Protein AF-A0A946CBT0-F1 (afdb_monomer)

pLDDT: mean 80.6, std 10.46, range [55.69, 95.06]

Solvent-accessible surface area (backbone atoms only — not comparable to full-atom values): 6694 Å² total; per-residue (Å²): 108,39,62,38,82,92,75,34,36,40,39,38,57,54,97,68,38,85,71,48,78,46,67,63,81,64,91,80,75,78,63,93,73,85,71,99,71,83,90,78,84,85,81,94,74,88,79,91,81,96,76,90,84,78,89,87,80,86,72,98,62,72,68,52,63,90,67,50,86,67,87,66,82,63,76,70,70,51,70,65,58,52,52,50,51,52,51,51,54,55,56,59,73,74,106

Secondary structure (DSSP, 8-state):
-EEETTTTEEEEEETTEEEEEEEPP-SSSS--PPPS-----S-SSSS------------SS---GGGS-------PPPHHHHHHHHHHHHHHHT-

Structure (mmCIF, N/CA/C/O backbone):
data_AF-A0A946CBT0-F1
#
_entry.id   AF-A0A946CBT0-F1
#
loop_
_atom_site.group_PDB
_atom_site.id
_atom_site.type_symbol
_atom_site.label_atom_id
_atom_site.label_alt_id
_atom_site.label_comp_id
_atom_site.label_asym_id
_atom_site.label_entity_id
_atom_site.label_seq_id
_atom_site.pdbx_PDB_ins_code
_atom_site.Cartn_x
_atom_site.Cartn_y
_atom_site.Cartn_z
_atom_site.occupancy
_atom_site.B_iso_or_equiv
_atom_site.auth_seq_id
_atom_site.auth_comp_id
_atom_site.auth_asym_id
_atom_site.auth_atom_id
_atom_site.pdbx_PDB_model_num
ATOM 1 N N . MET A 1 1 ? 1.793 -0.594 0.113 1.00 89.31 1 MET A N 1
ATOM 2 C CA . MET A 1 1 ? 2.788 -0.528 -0.983 1.00 89.31 1 MET A CA 1
ATOM 3 C C . MET A 1 1 ? 2.070 -0.724 -2.307 1.00 89.31 1 MET A C 1
ATOM 5 O O . MET A 1 1 ? 1.038 -1.387 -2.303 1.00 89.31 1 MET A O 1
ATOM 9 N N . THR A 1 2 ? 2.598 -0.193 -3.403 1.00 92.50 2 THR A N 1
ATOM 10 C CA . THR A 1 2 ? 2.108 -0.439 -4.769 1.00 92.50 2 THR A CA 1
ATOM 11 C C . THR A 1 2 ? 3.283 -0.688 -5.708 1.00 92.50 2 THR A C 1
ATOM 13 O O . THR A 1 2 ? 4.410 -0.289 -5.412 1.00 92.50 2 THR A O 1
ATOM 16 N N . PHE A 1 3 ? 3.018 -1.373 -6.818 1.00 90.81 3 PHE A N 1
ATOM 17 C CA . PHE A 1 3 ? 3.982 -1.602 -7.889 1.00 90.81 3 PHE A CA 1
ATOM 18 C C . PHE A 1 3 ? 3.329 -1.289 -9.235 1.00 90.81 3 PHE A C 1
ATOM 20 O O . PHE A 1 3 ? 2.272 -1.841 -9.538 1.00 90.81 3 PHE A O 1
ATOM 27 N N . ASN A 1 4 ? 3.951 -0.405 -10.016 1.00 90.75 4 ASN A N 1
ATOM 28 C CA . ASN A 1 4 ? 3.555 -0.080 -11.380 1.00 90.75 4 ASN A CA 1
ATOM 29 C C . ASN A 1 4 ? 4.504 -0.775 -12.364 1.00 90.75 4 ASN A C 1
ATOM 31 O O . ASN A 1 4 ? 5.686 -0.444 -12.424 1.00 90.75 4 ASN A O 1
ATOM 35 N N . GLN A 1 5 ? 3.974 -1.718 -13.142 1.00 85.81 5 GLN A N 1
ATOM 36 C CA . GLN A 1 5 ? 4.759 -2.491 -14.104 1.00 85.81 5 GLN A CA 1
ATOM 37 C C . GLN A 1 5 ? 5.237 -1.653 -15.300 1.00 85.81 5 GLN A C 1
ATOM 39 O O . GLN A 1 5 ? 6.331 -1.892 -15.804 1.00 85.81 5 GLN A O 1
ATOM 44 N N . ASP A 1 6 ? 4.471 -0.658 -15.744 1.00 86.69 6 ASP A N 1
ATOM 45 C CA . ASP A 1 6 ? 4.838 0.145 -16.916 1.00 86.69 6 ASP A CA 1
ATOM 46 C C . ASP A 1 6 ? 6.021 1.071 -16.609 1.00 86.69 6 ASP A C 1
ATOM 48 O O . ASP A 1 6 ? 6.921 1.238 -17.430 1.00 86.69 6 ASP A O 1
ATOM 52 N N . SER A 1 7 ? 6.039 1.663 -15.410 1.00 88.69 7 SER A N 1
ATOM 53 C CA . SER A 1 7 ? 7.113 2.563 -14.965 1.00 88.69 7 SER A CA 1
ATOM 54 C C . SER A 1 7 ? 8.190 1.883 -14.121 1.00 88.69 7 SER A C 1
ATOM 56 O O . SER A 1 7 ? 9.171 2.532 -13.757 1.00 88.69 7 SER A O 1
ATOM 58 N N . GLN A 1 8 ? 8.004 0.605 -13.780 1.00 88.06 8 GLN A N 1
ATOM 59 C CA . GLN A 1 8 ? 8.855 -0.150 -12.855 1.00 88.06 8 GLN A CA 1
ATOM 60 C C . GLN A 1 8 ? 8.971 0.503 -11.465 1.00 88.06 8 GLN A C 1
ATOM 62 O O . GLN A 1 8 ? 9.961 0.333 -10.752 1.00 88.06 8 GLN A O 1
ATOM 67 N N . GLU A 1 9 ? 7.962 1.273 -11.060 1.00 91.44 9 GLU A N 1
ATOM 68 C CA . GLU A 1 9 ? 7.977 2.026 -9.809 1.00 91.44 9 GLU A CA 1
ATOM 69 C C . GLU A 1 9 ? 7.362 1.223 -8.658 1.00 91.44 9 GLU A C 1
ATOM 71 O O . GLU A 1 9 ? 6.228 0.752 -8.740 1.00 91.44 9 GLU A O 1
ATOM 76 N N . VAL A 1 10 ? 8.097 1.117 -7.551 1.00 92.31 10 VAL A N 1
ATOM 77 C CA . VAL A 1 10 ? 7.616 0.618 -6.262 1.00 92.31 10 VAL A CA 1
ATOM 78 C C . VAL A 1 10 ? 7.445 1.793 -5.307 1.00 92.31 10 VAL A C 1
ATOM 80 O O . VAL A 1 10 ? 8.407 2.507 -5.005 1.00 92.31 10 VAL A O 1
ATOM 83 N N . SER A 1 11 ? 6.235 1.934 -4.771 1.00 94.19 11 SER A N 1
ATOM 84 C CA . SER A 1 11 ? 5.865 3.003 -3.843 1.00 94.19 11 SER A CA 1
ATOM 85 C C . SER A 1 11 ? 5.454 2.436 -2.484 1.00 94.19 11 SER A C 1
ATOM 87 O O . SER A 1 11 ? 4.619 1.530 -2.371 1.00 94.19 11 SER A O 1
ATOM 89 N N . LEU A 1 12 ? 6.062 2.959 -1.419 1.00 93.31 12 LEU A N 1
ATOM 90 C CA . LEU A 1 12 ? 5.758 2.621 -0.032 1.00 93.31 12 LEU A CA 1
ATOM 91 C C . LEU A 1 12 ? 5.001 3.774 0.618 1.00 93.31 12 LEU A C 1
ATOM 93 O O . LEU A 1 12 ? 5.420 4.926 0.533 1.00 93.31 12 LEU A O 1
ATOM 97 N N . TYR A 1 13 ? 3.932 3.427 1.325 1.00 90.38 13 TYR A N 1
ATOM 98 C CA . TYR A 1 13 ? 3.102 4.366 2.062 1.00 90.38 13 TYR A CA 1
ATOM 99 C C . TYR A 1 13 ? 3.096 3.978 3.538 1.00 90.38 13 TYR A C 1
ATOM 101 O O . TYR A 1 13 ? 2.997 2.787 3.847 1.00 90.38 13 TYR A O 1
ATOM 109 N N . LEU A 1 14 ? 3.208 4.970 4.417 1.00 88.19 14 LEU A N 1
ATOM 110 C CA . LEU A 1 14 ? 3.078 4.850 5.870 1.00 88.19 14 LEU A CA 1
ATOM 111 C C . LEU A 1 14 ? 2.103 5.928 6.330 1.00 88.19 14 LEU A C 1
ATOM 113 O O . LEU A 1 14 ? 2.172 7.048 5.835 1.00 88.19 14 LEU A O 1
ATOM 117 N N . ASP A 1 15 ? 1.173 5.578 7.216 1.00 85.56 15 ASP A N 1
ATOM 118 C CA . ASP A 1 15 ? 0.101 6.481 7.659 1.00 85.56 15 ASP A CA 1
ATOM 119 C C . ASP A 1 15 ? -0.629 7.166 6.489 1.00 85.56 15 ASP A C 1
ATOM 121 O O . ASP A 1 15 ? -0.988 8.337 6.549 1.00 85.56 15 ASP A O 1
ATOM 125 N N . TYR A 1 16 ? -0.840 6.409 5.406 1.00 83.62 16 TYR A N 1
ATOM 126 C CA . TYR A 1 16 ? -1.491 6.851 4.163 1.00 83.62 16 TYR A CA 1
ATOM 127 C C . TYR A 1 16 ? -0.725 7.916 3.363 1.00 83.62 16 TYR A C 1
ATOM 129 O O . TYR A 1 16 ? -1.203 8.357 2.319 1.00 83.62 16 TYR A O 1
ATOM 137 N N . GLU A 1 17 ? 0.489 8.261 3.782 1.00 86.19 17 GLU A N 1
ATOM 138 C CA . GLU A 1 17 ? 1.368 9.215 3.114 1.00 86.19 17 GLU A CA 1
ATOM 139 C C . GLU A 1 17 ? 2.494 8.500 2.367 1.00 86.19 17 GLU A C 1
ATOM 141 O O . GLU A 1 17 ? 2.959 7.426 2.765 1.00 86.19 17 GLU A O 1
ATOM 146 N N . LEU A 1 18 ? 2.943 9.085 1.252 1.00 90.56 18 LEU A N 1
ATOM 147 C CA . LEU A 1 18 ? 4.040 8.526 0.464 1.00 90.56 18 LEU A CA 1
ATOM 148 C C . LEU A 1 18 ? 5.352 8.622 1.255 1.00 90.56 18 LEU A C 1
ATOM 150 O O . LEU A 1 18 ? 5.903 9.704 1.438 1.00 90.56 18 LEU A O 1
ATOM 154 N N . ALA A 1 19 ? 5.873 7.473 1.678 1.00 94.06 19 ALA A N 1
ATOM 155 C CA . ALA A 1 19 ? 7.086 7.384 2.483 1.00 94.06 19 ALA A CA 1
ATOM 156 C C . ALA A 1 19 ? 8.344 7.186 1.626 1.00 94.06 19 ALA A C 1
ATOM 158 O O . ALA A 1 19 ? 9.405 7.726 1.938 1.00 94.06 19 ALA A O 1
ATOM 159 N N . ALA A 1 20 ? 8.251 6.394 0.554 1.00 95.06 20 ALA A N 1
ATOM 160 C CA . ALA A 1 20 ? 9.384 6.138 -0.329 1.00 95.06 20 ALA A CA 1
ATOM 161 C C . ALA A 1 20 ? 8.947 5.719 -1.733 1.00 95.06 20 ALA A C 1
ATOM 163 O O . ALA A 1 20 ? 7.943 5.031 -1.898 1.00 95.06 20 ALA A O 1
ATOM 164 N N . ILE A 1 21 ? 9.778 6.069 -2.716 1.00 94.88 21 ILE A N 1
ATOM 165 C CA . ILE A 1 21 ? 9.694 5.592 -4.098 1.00 94.88 21 ILE A CA 1
ATOM 166 C C . ILE A 1 21 ? 11.032 4.968 -4.497 1.00 94.88 21 ILE A C 1
ATOM 168 O O . ILE A 1 21 ? 12.108 5.466 -4.129 1.00 94.88 21 ILE A O 1
ATOM 172 N N . ARG A 1 22 ? 10.969 3.869 -5.249 1.00 92.88 22 ARG A N 1
ATOM 173 C CA . ARG A 1 22 ? 12.108 3.265 -5.944 1.00 92.88 22 ARG A CA 1
ATOM 174 C C . ARG A 1 22 ? 11.686 2.854 -7.348 1.00 92.88 22 ARG A C 1
ATOM 176 O O . ARG A 1 22 ? 10.672 2.189 -7.503 1.00 92.88 22 ARG A O 1
ATOM 183 N N . THR A 1 23 ? 12.497 3.187 -8.342 1.00 90.62 23 THR A N 1
ATOM 184 C CA . THR A 1 23 ? 12.387 2.599 -9.680 1.00 90.62 23 THR A CA 1
ATOM 185 C C . THR A 1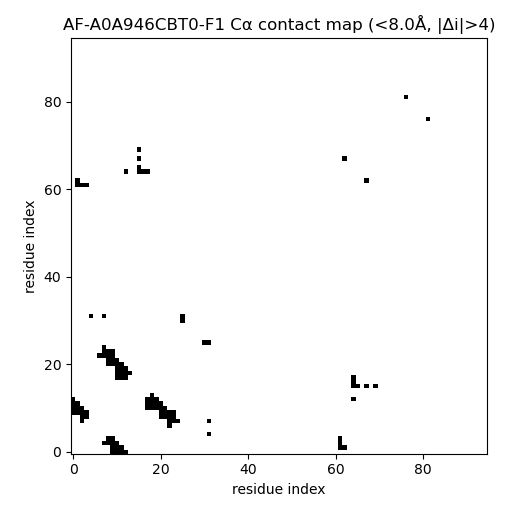 23 ? 13.268 1.362 -9.722 1.00 90.62 23 THR A C 1
ATOM 187 O O . THR A 1 23 ? 14.458 1.440 -9.403 1.00 90.62 23 THR A O 1
ATOM 190 N N . LEU A 1 24 ? 12.685 0.217 -10.061 1.00 86.12 24 LEU A N 1
ATOM 191 C CA . LEU A 1 24 ? 13.447 -0.996 -10.311 1.00 86.12 24 LEU A CA 1
ATOM 192 C C . LEU A 1 24 ? 14.226 -0.792 -11.610 1.00 86.12 24 LEU A C 1
ATOM 194 O O . LEU A 1 24 ? 13.657 -0.444 -12.641 1.00 86.12 24 LEU A O 1
ATOM 198 N N . VAL A 1 25 ? 15.546 -0.947 -11.530 1.00 77.62 25 VAL A N 1
ATOM 199 C CA . VAL A 1 25 ? 16.406 -0.884 -12.708 1.00 77.62 25 VAL A CA 1
ATOM 200 C C . VAL A 1 25 ? 16.472 -2.277 -13.289 1.00 77.62 25 VAL A C 1
ATOM 202 O O . VAL A 1 25 ? 16.975 -3.201 -12.650 1.00 77.62 25 VAL A O 1
ATOM 205 N N . ASP A 1 26 ? 15.975 -2.391 -14.506 1.00 74.00 26 ASP A N 1
ATOM 206 C CA . ASP A 1 26 ? 16.213 -3.539 -15.348 1.00 74.00 26 ASP A CA 1
ATOM 207 C C . ASP A 1 26 ? 17.512 -3.309 -16.131 1.00 74.00 26 ASP A C 1
ATOM 209 O O . ASP A 1 26 ? 17.589 -2.460 -17.016 1.00 74.00 26 ASP A O 1
ATOM 213 N N . THR A 1 27 ? 18.580 -3.996 -15.727 1.00 72.75 27 THR A N 1
ATOM 214 C CA . THR A 1 27 ? 19.903 -3.830 -16.343 1.00 72.75 27 THR A CA 1
ATOM 215 C C . THR A 1 27 ? 20.080 -4.624 -17.634 1.00 72.75 27 THR A C 1
ATOM 217 O O . THR A 1 27 ? 21.068 -4.391 -18.331 1.00 72.75 27 THR A O 1
ATOM 220 N N . ASP A 1 28 ? 19.190 -5.573 -17.931 1.00 79.25 28 ASP A N 1
ATOM 221 C CA . ASP A 1 28 ? 19.282 -6.440 -19.111 1.00 79.25 28 ASP A CA 1
ATOM 222 C C . ASP A 1 28 ? 18.125 -6.258 -20.108 1.00 79.25 28 ASP A C 1
ATOM 224 O O . ASP A 1 28 ? 18.099 -6.946 -21.130 1.00 79.25 28 ASP A O 1
ATOM 228 N N . ASP A 1 29 ? 17.246 -5.277 -19.863 1.00 69.44 29 ASP A N 1
ATOM 229 C CA . ASP A 1 29 ? 16.124 -4.885 -20.732 1.00 69.44 29 ASP A CA 1
ATOM 230 C C . ASP A 1 29 ? 15.117 -6.039 -20.960 1.00 69.44 29 ASP A C 1
ATOM 232 O O . ASP A 1 29 ? 14.364 -6.055 -21.938 1.00 69.44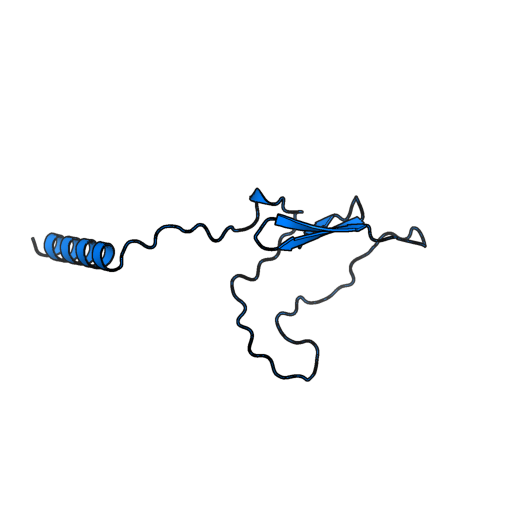 29 ASP A O 1
ATOM 236 N N . SER A 1 30 ? 15.112 -7.045 -20.074 1.00 73.12 30 SER A N 1
ATOM 237 C CA . SER A 1 30 ? 14.229 -8.218 -20.155 1.00 73.12 30 SER A CA 1
ATOM 238 C C . SER A 1 30 ? 12.799 -7.962 -19.660 1.00 73.12 30 SER A C 1
ATOM 240 O O . SER A 1 30 ? 11.899 -8.778 -19.884 1.00 73.12 30 SER A O 1
ATOM 242 N N . GLY A 1 31 ? 12.573 -6.812 -19.033 1.00 70.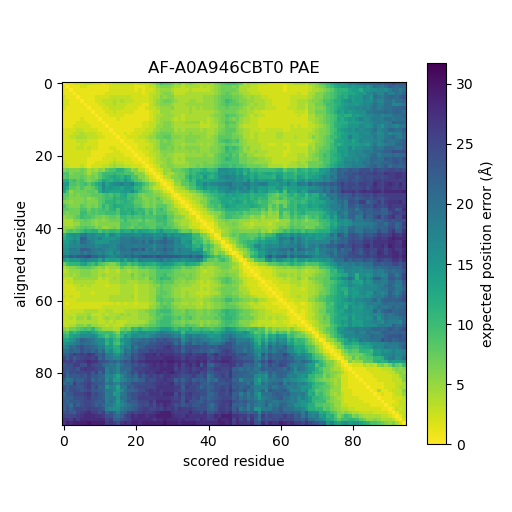31 31 GLY A N 1
ATOM 243 C CA . GLY A 1 31 ? 11.412 -6.474 -18.230 1.00 70.31 31 GLY A CA 1
ATOM 244 C C . GLY A 1 31 ? 11.414 -7.219 -16.893 1.00 70.31 31 GLY A C 1
ATOM 245 O O . GLY A 1 31 ? 11.709 -8.411 -16.809 1.00 70.31 31 GLY A O 1
ATOM 246 N N . TYR A 1 32 ? 10.987 -6.557 -15.813 1.00 72.50 32 TYR A N 1
ATOM 247 C CA . TYR A 1 32 ? 10.694 -7.278 -14.574 1.00 72.50 32 TYR A CA 1
ATOM 248 C C . TYR A 1 32 ? 9.462 -8.173 -14.768 1.00 72.50 32 TYR A C 1
ATOM 250 O O . TYR A 1 32 ? 8.335 -7.687 -14.893 1.00 72.50 32 TYR A O 1
ATOM 258 N N . VAL A 1 33 ? 9.674 -9.489 -14.749 1.00 72.94 33 VAL A N 1
ATOM 259 C CA . VAL A 1 33 ? 8.605 -10.493 -14.709 1.00 72.94 33 VAL A CA 1
ATOM 260 C C . VAL A 1 33 ? 8.492 -11.017 -13.285 1.00 72.94 33 VAL A C 1
ATOM 262 O O . VAL A 1 33 ? 9.423 -11.630 -12.759 1.00 72.94 33 VAL A O 1
ATOM 265 N N . HIS A 1 34 ? 7.344 -10.790 -12.649 1.00 70.12 34 HIS A N 1
ATOM 266 C C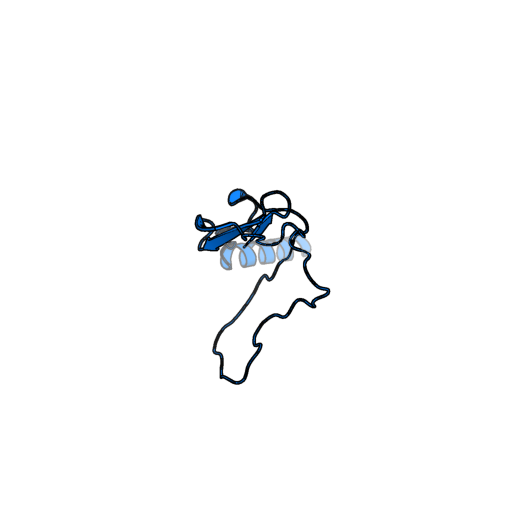A . HIS A 1 34 ? 7.104 -11.339 -11.321 1.00 70.12 34 HIS A CA 1
ATOM 267 C C . HIS A 1 34 ? 7.013 -12.874 -11.420 1.00 70.12 34 HIS A C 1
ATOM 269 O O . HIS A 1 34 ? 6.176 -13.379 -12.171 1.00 70.12 34 HIS A O 1
ATOM 275 N N . PRO A 1 35 ? 7.844 -13.638 -10.688 1.00 75.31 35 PRO A N 1
ATOM 276 C CA . PRO A 1 35 ? 7.771 -15.093 -10.718 1.00 75.31 35 PRO A CA 1
ATOM 277 C C . PRO A 1 35 ? 6.453 -15.578 -10.105 1.00 75.31 35 PRO A C 1
ATOM 279 O O . PRO A 1 35 ? 5.879 -14.904 -9.243 1.00 75.31 35 PRO A O 1
ATOM 282 N N . ASP A 1 36 ? 6.005 -16.775 -10.491 1.00 81.75 36 ASP A N 1
ATOM 283 C CA . ASP A 1 36 ? 4.907 -17.457 -9.801 1.00 81.75 36 ASP A CA 1
ATOM 284 C C . ASP A 1 36 ? 5.286 -17.648 -8.326 1.00 81.75 36 ASP A C 1
ATOM 286 O O . ASP A 1 36 ? 6.120 -18.483 -7.962 1.00 81.75 36 ASP A O 1
ATOM 290 N N . ALA A 1 37 ? 4.688 -16.834 -7.459 1.00 77.00 37 ALA A N 1
ATOM 291 C CA . ALA A 1 37 ? 4.961 -16.831 -6.033 1.00 77.00 37 ALA A CA 1
ATOM 292 C C . ALA A 1 37 ? 3.659 -16.683 -5.246 1.00 77.00 37 ALA A C 1
ATOM 294 O O . ALA A 1 37 ? 2.816 -15.838 -5.536 1.00 77.00 37 ALA A O 1
ATOM 295 N N . GLY A 1 38 ? 3.505 -17.509 -4.211 1.00 81.81 38 GLY A N 1
ATOM 296 C CA . GLY A 1 38 ? 2.394 -17.380 -3.274 1.00 81.81 38 GLY A CA 1
ATOM 297 C C . GLY A 1 38 ? 2.568 -16.169 -2.356 1.00 81.81 38 GLY A C 1
ATOM 298 O O . GLY A 1 38 ? 3.677 -15.884 -1.898 1.00 81.81 38 GLY A O 1
ATOM 299 N N . ILE A 1 39 ? 1.461 -15.501 -2.030 1.00 77.44 39 ILE A N 1
ATOM 300 C CA . ILE A 1 39 ? 1.424 -14.450 -1.007 1.00 77.44 39 ILE A CA 1
ATOM 301 C C . ILE A 1 39 ? 1.541 -15.110 0.369 1.00 77.44 39 ILE A C 1
ATOM 303 O O . ILE A 1 39 ? 0.807 -16.047 0.686 1.00 77.44 39 ILE A O 1
ATOM 307 N N . ARG A 1 40 ? 2.470 -14.628 1.198 1.00 79.19 40 ARG A N 1
ATOM 308 C CA . ARG A 1 40 ? 2.679 -15.124 2.563 1.00 79.19 40 ARG A CA 1
ATOM 309 C C . ARG A 1 40 ? 2.564 -13.968 3.543 1.00 79.19 40 ARG A C 1
ATOM 311 O O . ARG A 1 40 ? 3.267 -12.973 3.401 1.00 79.19 40 ARG A O 1
ATOM 318 N N . PHE A 1 41 ? 1.705 -14.129 4.542 1.00 76.81 41 PHE A N 1
ATOM 319 C CA . PHE A 1 41 ? 1.579 -13.200 5.660 1.00 76.81 41 PHE A CA 1
ATOM 320 C C . PHE A 1 41 ? 2.302 -13.767 6.879 1.00 76.81 41 PHE A C 1
ATOM 322 O O . PHE A 1 41 ? 2.308 -14.978 7.105 1.00 76.81 41 PHE A O 1
ATOM 329 N N . GLY A 1 42 ? 2.919 -12.891 7.667 1.00 73.81 42 GLY A N 1
ATOM 330 C CA . GLY A 1 42 ? 3.709 -13.290 8.823 1.00 73.81 42 GLY A CA 1
ATOM 331 C C . GLY A 1 42 ? 5.150 -13.636 8.452 1.00 73.81 42 GLY A C 1
ATOM 332 O O . GLY A 1 42 ? 5.831 -12.891 7.752 1.00 73.81 42 GLY A O 1
ATOM 333 N N . LYS A 1 43 ? 5.656 -14.739 8.991 1.00 69.88 43 LYS A N 1
ATOM 334 C CA . LYS A 1 43 ? 7.092 -14.980 9.127 1.00 69.88 43 LYS A CA 1
ATOM 335 C C . LYS A 1 43 ? 7.663 -15.850 8.003 1.00 69.88 43 LYS A C 1
ATOM 337 O O . LYS A 1 43 ? 7.164 -16.941 7.752 1.00 69.88 43 LYS A O 1
ATOM 342 N N . SER A 1 44 ? 8.782 -15.426 7.414 1.00 64.38 44 SER A N 1
ATOM 343 C CA . SER A 1 44 ? 9.581 -16.211 6.452 1.00 64.38 44 SER A CA 1
ATOM 344 C C . SER A 1 44 ? 10.858 -16.842 7.049 1.00 64.38 44 SER A C 1
ATOM 346 O O . SER A 1 44 ? 11.672 -17.386 6.308 1.00 64.38 44 SER A O 1
ATOM 348 N N . GLY A 1 45 ? 11.048 -16.790 8.378 1.00 68.38 45 GLY A N 1
ATOM 349 C CA . GLY A 1 45 ? 12.270 -17.210 9.093 1.00 68.38 45 GLY A CA 1
ATOM 350 C C . GLY A 1 45 ? 12.029 -17.793 10.497 1.00 68.38 45 GLY A C 1
ATOM 351 O O . GLY A 1 45 ? 10.932 -18.250 10.783 1.00 68.38 45 GLY A O 1
ATOM 352 N N . GLY A 1 46 ? 13.034 -17.795 11.388 1.00 63.25 46 GLY A N 1
ATOM 353 C CA . GLY A 1 46 ? 13.052 -18.536 12.671 1.00 63.25 46 GLY A CA 1
ATOM 354 C C . GLY A 1 46 ? 12.795 -17.775 13.996 1.00 63.25 46 GLY A C 1
ATOM 355 O O . GLY A 1 46 ? 12.513 -18.439 14.983 1.00 63.25 46 GLY A O 1
ATOM 356 N N . GLY A 1 47 ? 12.728 -16.435 14.050 1.00 72.88 47 GLY A N 1
ATOM 357 C CA . GLY A 1 47 ? 12.563 -15.655 15.313 1.00 72.88 47 GLY A CA 1
ATOM 358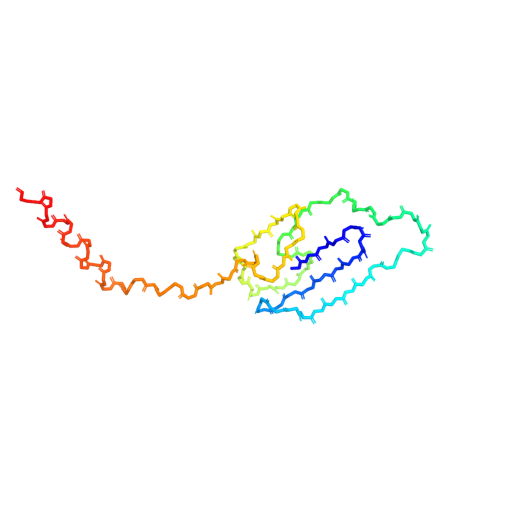 C C . GLY A 1 47 ? 11.163 -15.566 15.977 1.00 72.88 47 GLY A C 1
ATOM 359 O O . GLY A 1 47 ? 10.153 -15.936 15.402 1.00 72.88 47 GLY A O 1
ATOM 360 N N . GLU A 1 48 ? 11.045 -15.071 17.201 1.00 69.44 48 GLU A N 1
ATOM 361 C CA . GLU A 1 48 ? 9.723 -14.841 17.823 1.00 69.44 48 GLU A CA 1
ATOM 362 C C . GLU A 1 48 ? 9.121 -13.497 17.358 1.00 69.44 48 GLU A C 1
ATOM 364 O O . GLU A 1 48 ? 9.869 -12.561 17.076 1.00 69.44 48 GLU A O 1
ATOM 369 N N . TYR A 1 49 ? 7.788 -13.397 17.233 1.00 64.81 49 TYR A N 1
ATOM 370 C CA . TYR A 1 49 ? 7.088 -12.131 16.952 1.00 64.81 49 TYR A CA 1
ATOM 371 C C . TYR A 1 49 ? 5.970 -11.874 17.966 1.00 64.81 49 TYR A C 1
ATOM 373 O O . TYR A 1 49 ? 5.175 -12.766 18.250 1.00 64.81 49 TYR A O 1
ATOM 381 N N . GLU A 1 50 ? 5.858 -10.611 18.385 1.00 70.31 50 GLU A N 1
ATOM 382 C CA . GLU A 1 50 ? 4.708 -10.021 19.085 1.00 70.31 50 GLU A CA 1
ATOM 383 C C . GLU A 1 50 ? 4.013 -8.983 18.178 1.00 70.31 50 GLU A C 1
ATOM 385 O O . GLU A 1 50 ? 3.906 -7.809 18.521 1.00 70.31 50 GLU A O 1
ATOM 390 N N . MET A 1 51 ? 3.600 -9.368 16.963 1.00 71.75 51 MET A N 1
ATOM 391 C CA . MET A 1 51 ? 2.964 -8.432 16.024 1.00 71.75 51 MET A CA 1
ATOM 392 C C . MET A 1 51 ? 1.585 -8.929 15.594 1.00 71.75 51 MET A C 1
ATOM 394 O O . MET A 1 51 ? 1.454 -10.029 15.058 1.00 71.75 51 MET A O 1
ATOM 398 N N . TYR A 1 52 ? 0.568 -8.098 15.815 1.00 79.69 52 TYR A N 1
ATOM 399 C CA . TYR A 1 52 ? -0.779 -8.304 15.293 1.00 79.69 52 TYR A CA 1
ATOM 400 C C . TYR A 1 52 ? -0.889 -7.642 13.921 1.00 79.69 52 TYR A C 1
ATOM 402 O O . TYR A 1 52 ? -0.496 -6.489 13.751 1.00 79.69 52 TYR A O 1
ATOM 410 N N . VAL A 1 53 ? -1.406 -8.385 12.947 1.00 79.50 53 VAL A N 1
ATOM 411 C CA . VAL A 1 53 ? -1.679 -7.898 11.594 1.00 79.50 53 VAL A CA 1
ATOM 412 C C . VAL A 1 53 ? -3.166 -8.073 11.347 1.00 79.50 53 VAL A C 1
ATOM 414 O O . VAL A 1 53 ? -3.699 -9.158 11.571 1.00 79.50 53 VAL A O 1
ATOM 417 N N . ASP A 1 54 ? -3.811 -7.019 10.870 1.00 82.56 54 ASP A N 1
ATOM 418 C CA . ASP A 1 54 ? -5.206 -7.028 10.446 1.00 82.56 54 ASP A CA 1
ATOM 419 C C . ASP A 1 54 ? -5.325 -6.349 9.071 1.00 82.56 54 ASP A C 1
ATOM 421 O O . ASP A 1 54 ? -4.398 -5.674 8.617 1.00 82.56 54 ASP A O 1
ATOM 425 N N . GLU A 1 55 ? -6.446 -6.578 8.391 1.00 85.00 55 GLU A N 1
ATOM 426 C CA . GLU A 1 55 ? -6.853 -5.920 7.146 1.00 85.00 55 GLU A CA 1
ATOM 427 C C . GLU A 1 55 ? -5.877 -6.056 5.963 1.00 85.00 55 GLU A C 1
ATOM 429 O O . GLU A 1 55 ? -5.769 -5.172 5.110 1.00 85.00 55 GLU A O 1
ATOM 434 N N . GLY A 1 56 ? -5.202 -7.204 5.850 1.00 84.00 56 GLY A N 1
ATOM 435 C CA . GLY A 1 56 ? -4.390 -7.532 4.677 1.00 84.00 56 GLY A CA 1
ATOM 436 C C . GLY A 1 56 ? -5.222 -7.534 3.386 1.00 84.00 56 GLY A C 1
ATOM 437 O O . GLY A 1 56 ? -6.167 -8.310 3.244 1.00 84.00 56 GLY A O 1
ATOM 438 N N . ARG A 1 57 ? -4.860 -6.678 2.423 1.00 85.56 57 ARG A N 1
ATOM 439 C CA . ARG A 1 57 ? -5.530 -6.545 1.118 1.00 85.56 57 ARG A CA 1
ATOM 440 C C . ARG A 1 57 ? -4.511 -6.555 -0.015 1.00 85.56 57 ARG A C 1
ATOM 442 O O . ARG A 1 57 ? -3.397 -6.059 0.143 1.00 85.56 57 ARG A O 1
ATOM 449 N N . TYR A 1 58 ? -4.918 -7.082 -1.164 1.00 88.44 58 TYR A N 1
ATOM 450 C CA . TYR A 1 58 ? -4.170 -7.001 -2.416 1.00 88.44 58 TYR A CA 1
ATOM 451 C C . TYR A 1 58 ? -5.095 -6.514 -3.536 1.00 88.44 58 TYR A C 1
ATOM 453 O O . TYR A 1 58 ? -6.314 -6.664 -3.451 1.00 88.44 58 TYR A O 1
ATOM 461 N N . SER A 1 59 ? -4.510 -5.885 -4.550 1.00 89.56 59 SER A N 1
ATOM 462 C CA . SER A 1 59 ? -5.202 -5.242 -5.669 1.00 89.56 59 SER A CA 1
ATOM 463 C C . SER A 1 59 ? -4.442 -5.543 -6.957 1.00 89.56 59 SER A C 1
ATOM 465 O O . SER A 1 59 ? -3.221 -5.684 -6.928 1.00 89.56 59 SER A O 1
ATOM 467 N N . ASP A 1 60 ? -5.167 -5.631 -8.068 1.00 89.94 60 ASP A N 1
ATOM 468 C CA . ASP A 1 6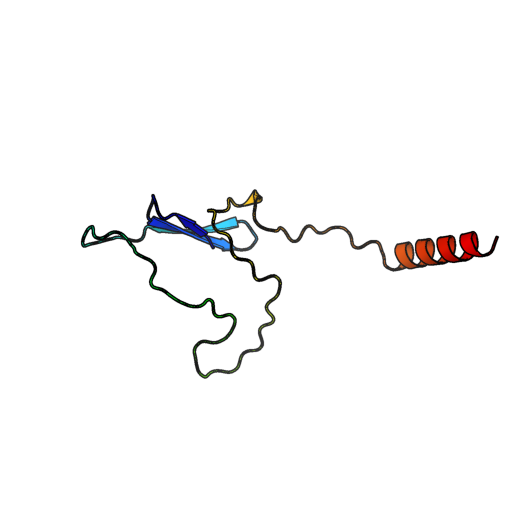0 ? -4.636 -5.734 -9.432 1.00 89.94 60 ASP A CA 1
ATOM 469 C C . ASP A 1 60 ? -4.322 -4.361 -10.054 1.00 89.94 60 ASP A C 1
ATOM 471 O O . ASP A 1 60 ? -3.761 -4.280 -11.142 1.00 89.94 60 ASP A O 1
ATOM 475 N N . ASN A 1 61 ? -4.659 -3.279 -9.351 1.00 91.12 61 ASN A N 1
ATOM 476 C CA . ASN A 1 61 ? -4.429 -1.902 -9.768 1.00 91.12 61 ASN A CA 1
ATOM 477 C C . ASN A 1 61 ? -3.475 -1.165 -8.820 1.00 91.12 61 ASN A C 1
ATOM 479 O O . ASN A 1 61 ? -3.494 -1.382 -7.601 1.00 91.12 61 ASN A O 1
ATOM 483 N N . VAL A 1 62 ? -2.701 -0.229 -9.381 1.00 91.62 62 VAL A N 1
ATOM 484 C CA . VAL A 1 62 ? -1.872 0.721 -8.623 1.00 91.62 62 VAL A CA 1
ATOM 485 C C . VAL A 1 62 ? -2.786 1.698 -7.889 1.00 91.62 62 VAL A C 1
ATOM 487 O O . VAL A 1 62 ? -3.473 2.502 -8.514 1.00 91.62 62 VAL A O 1
ATOM 490 N N . LEU A 1 63 ? -2.788 1.628 -6.559 1.00 90.00 63 LEU A N 1
ATOM 491 C CA . LEU A 1 63 ? -3.599 2.505 -5.720 1.00 90.00 63 LEU A CA 1
ATOM 492 C C . LEU A 1 63 ? -2.920 3.860 -5.500 1.00 90.00 63 LEU A C 1
ATOM 494 O O . LEU A 1 63 ? -1.723 3.934 -5.215 1.00 90.00 63 LEU A O 1
ATOM 498 N N . THR A 1 64 ? -3.701 4.932 -5.566 1.00 82.94 64 THR A N 1
ATOM 499 C CA . THR A 1 64 ? -3.298 6.263 -5.104 1.00 82.94 64 THR A CA 1
ATOM 500 C C . THR A 1 64 ? -3.524 6.407 -3.590 1.00 82.94 64 THR A C 1
ATOM 502 O O . THR A 1 64 ? -4.314 5.654 -3.016 1.00 82.94 64 THR A O 1
ATOM 505 N N . PRO A 1 65 ? -2.887 7.384 -2.910 1.00 81.81 65 PRO A N 1
ATOM 506 C CA . PRO A 1 65 ? -3.015 7.565 -1.457 1.00 81.81 65 PRO A CA 1
ATOM 507 C C . PRO A 1 65 ? -4.458 7.589 -0.930 1.00 81.81 65 PRO A C 1
ATOM 509 O O . PRO A 1 65 ? -4.792 6.939 0.053 1.00 81.81 65 PRO A O 1
ATOM 512 N N . ASN A 1 66 ? -5.345 8.286 -1.638 1.00 82.69 66 ASN A N 1
ATOM 513 C CA . ASN A 1 66 ? -6.767 8.419 -1.309 1.00 82.69 66 ASN A CA 1
ATOM 514 C C . ASN A 1 66 ? -7.612 7.161 -1.586 1.00 82.69 66 ASN A C 1
ATOM 516 O O . ASN A 1 66 ? -8.800 7.155 -1.271 1.00 82.69 66 ASN A O 1
ATOM 520 N N . GLN A 1 67 ? -7.037 6.129 -2.204 1.00 85.12 67 GLN A N 1
ATOM 521 C CA . GLN A 1 67 ? -7.689 4.841 -2.445 1.00 85.12 67 GLN A CA 1
ATOM 522 C C . GLN A 1 67 ? -7.293 3.784 -1.414 1.00 85.12 67 GLN A C 1
ATOM 524 O O . GLN A 1 67 ? -7.914 2.719 -1.373 1.00 85.12 67 GLN A O 1
ATOM 529 N N . PHE A 1 68 ? -6.285 4.048 -0.576 1.00 82.62 68 PHE A N 1
ATOM 530 C CA . PHE A 1 68 ? -6.049 3.189 0.574 1.00 82.62 68 PHE A CA 1
ATOM 531 C C . PHE A 1 68 ? -7.244 3.255 1.513 1.00 82.62 68 PHE A C 1
ATOM 533 O O . PHE A 1 68 ? -7.892 4.292 1.668 1.00 82.62 68 PHE A O 1
ATOM 540 N N . LEU A 1 69 ? -7.529 2.119 2.145 1.00 70.00 69 LEU A N 1
ATOM 541 C CA . LEU A 1 69 ? -8.498 2.084 3.218 1.00 70.00 69 LEU A CA 1
ATOM 542 C C . LEU A 1 69 ? -7.935 2.926 4.354 1.00 70.00 69 LEU A C 1
ATOM 544 O O . LEU A 1 69 ? -7.022 2.505 5.052 1.00 70.00 69 LEU A O 1
ATOM 548 N N . VAL A 1 70 ? -8.445 4.138 4.491 1.00 68.38 70 VAL A N 1
ATOM 549 C CA . VAL A 1 70 ? -8.165 4.944 5.664 1.00 68.38 70 VAL A CA 1
ATOM 550 C C . VAL A 1 70 ? -8.932 4.284 6.798 1.00 68.38 70 VAL A C 1
ATOM 552 O O . VAL A 1 70 ? -10.126 4.006 6.645 1.00 68.38 70 VAL A O 1
ATOM 555 N N . ALA A 1 71 ? -8.279 4.062 7.937 1.00 60.91 71 ALA A N 1
ATOM 556 C CA . ALA A 1 71 ? -8.979 3.951 9.207 1.00 60.91 71 ALA A CA 1
ATOM 557 C C . ALA A 1 71 ? -9.690 5.290 9.428 1.00 60.91 71 ALA A C 1
ATOM 559 O O . ALA A 1 71 ? -9.189 6.200 10.087 1.00 60.91 71 ALA A O 1
ATOM 560 N N . VAL A 1 72 ? -10.829 5.477 8.760 1.00 57.94 72 VAL A N 1
ATOM 561 C CA . VAL A 1 72 ? -11.717 6.581 9.054 1.00 57.94 72 VAL A CA 1
ATOM 562 C C . VAL A 1 72 ? -12.046 6.351 10.516 1.00 57.94 72 VAL A C 1
ATOM 564 O O . VAL A 1 72 ? -12.562 5.287 10.863 1.00 57.94 72 VAL A O 1
ATOM 567 N N . ASN A 1 73 ? -11.738 7.326 11.370 1.00 55.69 73 ASN A N 1
ATOM 568 C CA . ASN A 1 73 ? -12.404 7.447 12.658 1.00 55.69 73 ASN A CA 1
ATOM 569 C C . ASN A 1 73 ? -13.883 7.690 12.341 1.00 55.69 73 ASN A C 1
ATOM 571 O O . ASN A 1 73 ? -14.385 8.806 12.447 1.00 55.69 73 ASN A O 1
ATOM 575 N N . VAL A 1 74 ? -14.581 6.656 11.866 1.00 58.72 74 VAL A N 1
ATOM 576 C CA . VAL A 1 74 ? -16.020 6.570 11.972 1.00 58.72 74 VAL A CA 1
ATOM 577 C C . VAL A 1 74 ? -16.201 6.618 13.473 1.00 58.72 74 VAL A C 1
ATOM 579 O O . VAL A 1 74 ? -15.690 5.719 14.145 1.00 58.72 74 VAL A O 1
ATOM 582 N N . PRO A 1 75 ? -16.802 7.683 14.028 1.00 60.97 75 PRO A N 1
ATOM 583 C CA . PRO A 1 75 ? -17.075 7.702 15.446 1.00 60.97 75 PRO A CA 1
ATOM 584 C C . PRO A 1 75 ? -17.851 6.424 15.709 1.00 60.97 75 PRO A C 1
ATOM 586 O O . PRO A 1 75 ? -18.943 6.254 15.155 1.00 60.97 75 PRO A O 1
ATOM 589 N N . GLU A 1 76 ? -17.255 5.493 16.457 1.00 62.62 76 GLU A 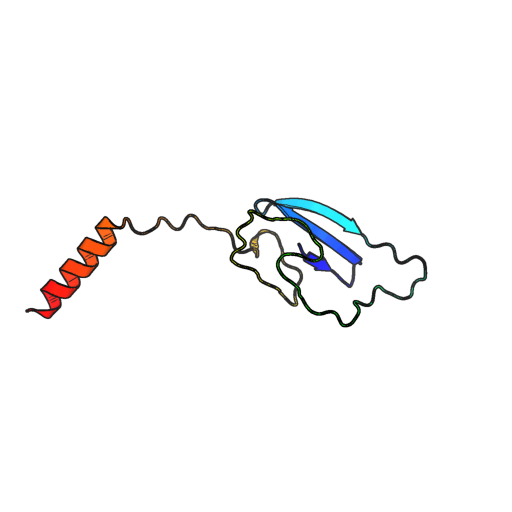N 1
ATOM 590 C CA . GLU A 1 76 ? -17.986 4.313 16.871 1.00 62.62 76 GLU A CA 1
ATOM 591 C C . GLU A 1 76 ? -19.262 4.852 17.506 1.00 62.62 76 GLU A C 1
ATOM 593 O O . GLU A 1 76 ? -19.178 5.750 18.360 1.00 62.62 76 GLU A O 1
ATOM 598 N N . PRO A 1 77 ? -20.451 4.420 17.047 1.00 62.75 77 PRO A N 1
ATOM 599 C CA . PRO A 1 77 ? -21.673 4.837 17.695 1.00 62.75 77 PRO A CA 1
ATOM 600 C C . PRO A 1 77 ? -21.463 4.524 19.167 1.00 62.75 77 PRO A C 1
ATOM 602 O O . PRO A 1 77 ? -21.162 3.372 19.489 1.00 62.75 77 PRO A O 1
ATOM 605 N N . SER A 1 78 ? -21.509 5.551 20.029 1.00 74.88 78 SER A N 1
ATOM 606 C CA . SER A 1 78 ? -21.167 5.363 21.438 1.00 74.88 78 SER A CA 1
ATOM 607 C C . SER A 1 78 ? -21.909 4.124 21.913 1.00 74.88 78 SER A C 1
ATOM 609 O O . SER A 1 78 ? -23.092 3.973 21.595 1.00 74.88 78 SER A O 1
ATOM 611 N N . SER A 1 79 ? -21.241 3.182 22.584 1.00 76.62 79 SER A N 1
ATOM 612 C CA . SER A 1 79 ? -21.888 1.903 22.91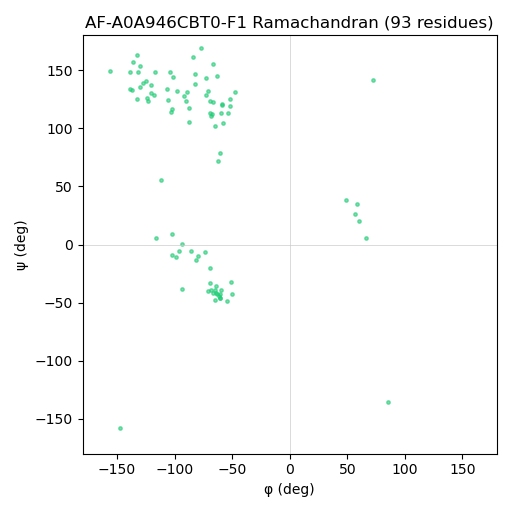2 1.00 76.62 79 SER A CA 1
ATOM 613 C C . SER A 1 79 ? -23.244 2.146 23.594 1.00 76.62 79 SER A C 1
ATOM 615 O O . SER A 1 79 ? -24.213 1.439 23.336 1.00 76.62 79 SER A O 1
ATOM 617 N N . MET A 1 80 ? -23.353 3.242 24.360 1.00 75.88 80 MET A N 1
ATOM 618 C CA . MET A 1 80 ? -24.607 3.793 24.884 1.00 75.88 80 MET A CA 1
ATOM 619 C C . MET A 1 80 ? -25.689 4.090 23.830 1.00 75.88 80 MET A C 1
ATOM 621 O O . MET A 1 80 ? -26.834 3.691 24.029 1.00 75.88 80 MET A O 1
ATOM 625 N N . ALA A 1 81 ? -25.380 4.777 22.729 1.00 84.00 81 ALA A N 1
ATOM 626 C CA . ALA A 1 81 ? -26.331 5.034 21.648 1.00 84.00 81 ALA A CA 1
ATOM 627 C C . ALA A 1 81 ? -26.862 3.733 21.021 1.00 84.00 81 ALA A C 1
ATOM 629 O O . ALA A 1 81 ? -28.062 3.636 20.759 1.00 84.00 81 ALA A O 1
ATOM 630 N N . LEU A 1 82 ? -26.011 2.712 20.852 1.00 86.06 82 LEU A N 1
ATOM 631 C CA . LEU A 1 82 ? -26.435 1.392 20.362 1.00 86.06 82 LEU A CA 1
ATOM 632 C C . LEU A 1 82 ? -27.341 0.670 21.363 1.00 86.06 82 LEU A C 1
ATOM 634 O O . LEU A 1 82 ? -28.363 0.112 20.964 1.00 86.06 82 LEU A O 1
ATOM 638 N N . TRP A 1 83 ? -27.025 0.732 22.660 1.00 85.75 83 TRP A N 1
ATOM 639 C CA . TRP A 1 83 ? -27.890 0.194 23.715 1.00 85.75 83 TRP A CA 1
ATOM 640 C C . TRP A 1 83 ? -29.263 0.873 23.739 1.00 85.75 83 TRP A C 1
ATOM 642 O O . TRP A 1 83 ? -30.283 0.190 23.847 1.00 85.75 83 TRP A O 1
ATOM 652 N N . ILE A 1 84 ? -29.307 2.201 23.590 1.00 89.31 84 ILE A N 1
ATOM 653 C CA . ILE A 1 84 ? -30.556 2.974 23.548 1.00 89.31 84 ILE A CA 1
ATOM 654 C C . ILE A 1 84 ? -31.383 2.603 22.312 1.00 89.31 84 ILE A C 1
ATOM 656 O O . ILE A 1 84 ? -32.575 2.322 22.439 1.00 89.31 84 ILE A O 1
ATOM 660 N N . LEU A 1 85 ? -30.765 2.552 21.127 1.00 89.44 85 LEU A N 1
ATOM 661 C CA . LEU A 1 85 ? -31.429 2.147 19.882 1.00 89.44 85 LEU A CA 1
ATOM 662 C C . LEU A 1 85 ? -31.966 0.715 19.962 1.00 89.44 85 LEU A C 1
ATOM 664 O O . LEU A 1 85 ? -33.128 0.476 19.626 1.00 89.44 85 LEU A O 1
ATOM 668 N N . GLY A 1 86 ? -31.155 -0.223 20.456 1.00 90.81 86 GLY A N 1
ATOM 669 C CA . GLY A 1 86 ? -31.561 -1.610 20.671 1.00 90.81 86 GLY A CA 1
ATOM 670 C C . GLY A 1 86 ? -32.728 -1.720 21.654 1.00 90.81 86 GLY A C 1
ATOM 671 O O . GLY A 1 86 ? -33.724 -2.383 21.362 1.00 90.81 86 GLY A O 1
ATOM 672 N N . GLY A 1 87 ? -32.663 -1.005 22.781 1.00 93.12 87 GLY A N 1
ATOM 673 C CA . GLY A 1 87 ? -33.743 -0.942 23.766 1.00 93.12 87 GLY A CA 1
ATOM 674 C C . GLY A 1 87 ? -35.039 -0.359 23.193 1.00 93.12 87 GLY A C 1
ATOM 675 O O . GLY A 1 87 ? -36.113 -0.933 23.381 1.00 93.12 87 GLY A O 1
ATOM 676 N N . ALA A 1 88 ? -34.952 0.735 22.434 1.00 92.69 88 ALA A N 1
ATOM 677 C CA . ALA A 1 88 ? -36.101 1.365 21.787 1.00 92.69 88 ALA A CA 1
ATOM 678 C C . ALA A 1 88 ? -36.758 0.449 20.738 1.00 92.69 88 ALA A C 1
ATOM 680 O O . ALA A 1 88 ? -37.986 0.341 20.692 1.00 92.69 88 ALA A O 1
ATOM 681 N N . LEU A 1 89 ? -35.958 -0.261 19.934 1.00 93.25 89 LEU A N 1
ATOM 682 C CA . LEU A 1 89 ? -36.442 -1.258 18.972 1.00 93.25 89 LEU A CA 1
ATOM 683 C C . LEU A 1 89 ? -37.152 -2.429 19.664 1.00 93.25 89 LEU A C 1
ATOM 685 O O . LEU A 1 89 ? -38.227 -2.848 19.227 1.00 93.25 89 LEU A O 1
ATOM 689 N N . LEU A 1 90 ? -36.597 -2.923 20.773 1.00 93.62 90 LEU A N 1
ATOM 690 C CA . LEU A 1 90 ? -37.213 -3.987 21.569 1.00 93.62 90 LEU A CA 1
ATOM 691 C C . LEU A 1 90 ? -38.534 -3.541 22.212 1.00 93.62 90 LEU A C 1
ATOM 693 O O . LEU A 1 90 ? -39.492 -4.315 22.233 1.00 93.62 90 LEU A O 1
ATOM 697 N N . LEU A 1 91 ? -38.616 -2.296 22.692 1.00 91.12 91 LEU A N 1
ATOM 698 C CA . LEU A 1 91 ? -39.846 -1.720 23.246 1.00 91.12 91 LEU A CA 1
ATOM 699 C C . LEU A 1 91 ? -40.919 -1.500 22.173 1.00 91.12 91 LEU A C 1
ATOM 701 O O . LEU A 1 91 ? -42.091 -1.775 22.425 1.00 91.12 91 LEU A O 1
ATOM 705 N N . ARG A 1 92 ? -40.532 -1.063 20.968 1.00 88.06 92 ARG A N 1
ATOM 706 C CA . ARG A 1 92 ? -41.449 -0.907 19.829 1.00 88.06 92 ARG A CA 1
ATOM 707 C C . ARG A 1 92 ? -42.038 -2.241 19.372 1.00 88.06 92 ARG A C 1
ATOM 709 O O . ARG A 1 92 ? -43.196 -2.272 18.994 1.00 88.06 92 ARG A O 1
ATOM 716 N N . ARG A 1 93 ? -41.271 -3.335 19.430 1.00 81.31 93 ARG A N 1
ATOM 717 C CA . ARG A 1 93 ? -41.747 -4.684 19.068 1.00 81.31 93 ARG A CA 1
ATOM 718 C C . ARG A 1 93 ? -42.780 -5.252 20.055 1.00 81.31 93 ARG A C 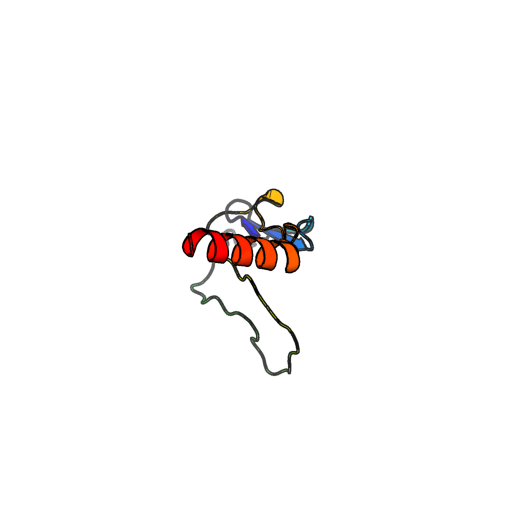1
ATOM 720 O O . ARG A 1 93 ? -43.475 -6.204 19.718 1.00 81.31 93 ARG A O 1
ATOM 727 N N . ARG A 1 94 ? -42.843 -4.723 21.280 1.00 72.88 94 ARG A N 1
ATOM 728 C CA . ARG A 1 94 ? -43.750 -5.189 22.345 1.00 72.88 94 ARG A CA 1
ATOM 729 C C . ARG A 1 94 ? -45.082 -4.429 22.410 1.00 72.88 94 ARG A C 1
ATOM 731 O O . ARG A 1 94 ? -45.882 -4.732 23.291 1.00 72.88 94 ARG A O 1
ATOM 738 N N . ARG A 1 95 ? -45.304 -3.454 21.527 1.00 56.28 95 ARG A N 1
ATOM 739 C CA . ARG A 1 95 ? -46.588 -2.769 21.323 1.00 56.28 95 ARG A CA 1
ATOM 740 C C . ARG A 1 95 ? -47.189 -3.215 20.001 1.00 56.28 95 ARG A C 1
ATOM 742 O O . ARG A 1 95 ? -48.431 -3.286 19.950 1.00 56.28 95 ARG A O 1
#

Sequence (95 aa):
MTFNQDSQEVSLYLDYELAAIRTLVDTDDSGYVHPDAGIRFGKSGGGEYEMYVDEGRYSDNVLTPNQFLVAVNVPEPSSMALWILGGALLLRRRR

Radius of gyration: 22.29 Å; Cα contacts (8 Å, |Δi|>4): 55; chains: 1; bounding box: 66×28×46 Å

Mean predicted aligned error: 11.86 Å

Foldseek 3Di:
DFADQVQQKDFDDDLLHTDDIDRDDDPPPPGDDDPPDDDDPDDPDDDDDPDDDDDDDDDPDGDHSVRPPRPPPPVPCPVVNVVVVVVVVVVVVVD